Protein AF-A0A959L0A9-F1 (afdb_monomer_lite)

pLDDT: mean 83.56, std 15.3, range [44.75, 97.62]

Sequence (102 aa):
MKTYLISILLLIIMATSCQERIDIESTEKEIIAVLDKEVNAVLEMNPEAFPDAWIQDESAVFISAGSNDYQTMFGFKKIGSWFKNGTQKAKSHGFVTWKEIT

Foldseek 3Di:
DVVVVVVVVVVVVVVVVPPDPPPPVVVVVVLVVLVVLCVCCLLQLPLVSNVSNFDQFQQTWDWDDDPPGIDIDGHNVRVSVVSNVVSVVCVVVVNHHPVVVD

Secondary structure (DSSP, 8-state):
-HHHHHHHHHHHHHHHTT-----HHHHHHHHHHHHHHHHHHHHTT-TTTGGGGS--STT-EEEEE-SSSEEEEESHHHHHHHHHHHHHH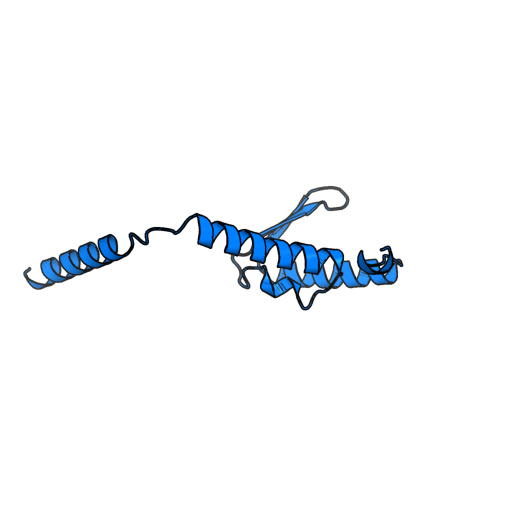HHHTT---GGGT-

Structure (mmCIF, N/CA/C/O backbone):
data_AF-A0A959L0A9-F1
#
_entry.id   AF-A0A959L0A9-F1
#
loop_
_atom_site.group_PDB
_atom_site.id
_atom_site.type_symbol
_atom_site.label_atom_id
_atom_site.label_alt_id
_atom_site.label_comp_id
_atom_site.label_asym_id
_atom_site.label_entity_id
_atom_site.label_seq_id
_atom_site.pdbx_PDB_ins_code
_atom_site.Cartn_x
_atom_site.Cartn_y
_atom_site.Cartn_z
_atom_site.occupancy
_atom_site.B_iso_or_equiv
_atom_site.auth_seq_id
_atom_site.auth_comp_id
_atom_site.auth_asym_id
_atom_site.auth_atom_id
_atom_site.pdbx_PDB_model_num
ATOM 1 N N . MET A 1 1 ? -45.792 -11.841 22.421 1.00 44.75 1 MET A N 1
ATOM 2 C CA . MET A 1 1 ? -45.511 -10.498 22.989 1.00 44.75 1 MET A CA 1
ATOM 3 C C . MET A 1 1 ? -44.336 -10.478 23.967 1.00 44.75 1 MET A C 1
ATOM 5 O O . MET A 1 1 ? -43.468 -9.641 23.784 1.00 44.75 1 MET A O 1
ATOM 9 N N . LYS A 1 2 ? -44.245 -11.393 24.950 1.00 46.28 2 LYS A N 1
ATOM 10 C CA . LYS A 1 2 ? -43.128 -11.420 25.924 1.00 46.28 2 LYS A CA 1
ATOM 11 C C . LYS A 1 2 ? -41.741 -11.681 25.301 1.00 46.28 2 LYS A C 1
ATOM 13 O O . LYS A 1 2 ? -40.763 -11.117 25.767 1.00 46.28 2 LYS A O 1
ATOM 18 N N . THR A 1 3 ? -41.657 -12.464 24.223 1.00 54.91 3 THR A N 1
ATOM 19 C CA . THR A 1 3 ? -40.381 -12.834 23.579 1.00 54.91 3 THR A CA 1
ATOM 20 C C . THR A 1 3 ? -39.702 -11.667 22.851 1.00 54.91 3 THR A C 1
ATOM 22 O O . THR A 1 3 ? -38.497 -11.496 22.970 1.00 54.91 3 THR A O 1
ATOM 25 N N . TYR A 1 4 ? -40.471 -10.810 22.169 1.00 57.75 4 TYR A N 1
ATOM 26 C CA . TYR A 1 4 ? -39.932 -9.675 21.401 1.00 57.75 4 TYR A CA 1
ATOM 27 C C . TYR A 1 4 ? -39.339 -8.573 22.288 1.00 57.75 4 TYR A C 1
ATOM 29 O O . TYR A 1 4 ? -38.360 -7.937 21.915 1.00 57.75 4 TYR A O 1
ATOM 37 N N . LEU A 1 5 ? -39.897 -8.380 23.486 1.00 47.28 5 LEU A N 1
ATOM 38 C CA . LEU A 1 5 ? -39.390 -7.417 24.466 1.00 47.28 5 LEU A CA 1
ATOM 39 C C . LEU A 1 5 ? -38.014 -7.818 25.011 1.00 47.28 5 LEU A C 1
ATOM 41 O O . LEU A 1 5 ? -37.167 -6.954 25.205 1.00 47.28 5 LEU A O 1
ATOM 45 N N . ILE A 1 6 ? -37.766 -9.120 25.193 1.00 62.59 6 ILE A N 1
ATOM 46 C CA . ILE A 1 6 ? -36.463 -9.638 25.635 1.00 62.59 6 ILE A CA 1
ATOM 47 C C . ILE A 1 6 ? -35.411 -9.442 24.537 1.00 62.59 6 ILE A C 1
ATOM 49 O O . ILE A 1 6 ? -34.295 -9.018 24.824 1.00 62.59 6 ILE A O 1
ATOM 53 N N . SER A 1 7 ? -35.775 -9.683 23.274 1.00 59.06 7 SER A N 1
ATOM 54 C CA . SER A 1 7 ? -34.881 -9.478 22.128 1.00 59.06 7 SER A CA 1
ATOM 55 C C . SER A 1 7 ? -34.485 -8.009 21.941 1.00 59.06 7 SER A C 1
ATOM 57 O O . SER A 1 7 ? -33.324 -7.721 21.664 1.00 59.06 7 SER A O 1
ATOM 59 N N . ILE A 1 8 ? -35.422 -7.076 22.139 1.00 64.19 8 ILE A N 1
ATOM 60 C CA . ILE A 1 8 ? -35.146 -5.631 22.072 1.00 64.19 8 ILE A CA 1
ATOM 61 C C . ILE A 1 8 ? -34.272 -5.191 23.254 1.00 64.19 8 ILE A C 1
ATOM 63 O O . ILE A 1 8 ? -33.334 -4.422 23.064 1.00 64.19 8 ILE A O 1
ATOM 67 N N . LEU A 1 9 ? -34.517 -5.721 24.457 1.00 59.91 9 LEU A N 1
ATOM 68 C CA . LEU A 1 9 ? -33.691 -5.433 25.631 1.00 59.91 9 LEU A CA 1
ATOM 69 C C . LEU A 1 9 ? -32.243 -5.924 25.443 1.00 59.91 9 LEU A C 1
ATOM 71 O O . LEU A 1 9 ? -31.309 -5.199 25.766 1.00 59.91 9 LEU A O 1
ATOM 75 N N . LEU A 1 10 ? -32.049 -7.111 24.856 1.00 57.88 10 LEU A N 1
ATOM 76 C CA . LEU A 1 10 ? -30.724 -7.655 24.529 1.00 57.88 10 LEU A CA 1
ATOM 77 C C . LEU A 1 10 ? -29.984 -6.814 23.477 1.00 57.88 10 LEU A C 1
ATOM 79 O O . LEU A 1 10 ? -28.790 -6.574 23.631 1.00 57.88 10 LEU A O 1
ATOM 83 N N . LEU A 1 11 ? -30.682 -6.314 22.452 1.00 55.59 11 LEU A N 1
ATOM 84 C CA . LEU A 1 11 ? -30.107 -5.406 21.449 1.00 55.59 11 LEU A CA 1
ATOM 85 C C . LEU A 1 11 ? -29.664 -4.066 22.057 1.00 55.59 11 LEU A C 1
ATOM 87 O O . LEU A 1 11 ? -28.604 -3.560 21.699 1.00 55.59 11 LEU A O 1
ATOM 91 N N . ILE A 1 12 ? -30.435 -3.515 23.001 1.00 60.19 12 ILE A N 1
ATOM 92 C CA . ILE A 1 12 ? -30.081 -2.272 23.706 1.00 60.19 12 ILE A CA 1
ATOM 93 C C . ILE A 1 12 ? -28.872 -2.493 24.627 1.00 60.19 12 ILE A C 1
ATOM 95 O O . ILE A 1 12 ? -27.974 -1.655 24.654 1.00 60.19 12 ILE A O 1
ATOM 99 N N . ILE A 1 13 ? -28.800 -3.637 25.320 1.00 55.84 13 ILE A N 1
ATOM 100 C CA . ILE A 1 13 ? -27.651 -3.995 26.170 1.00 55.84 13 ILE A CA 1
ATOM 101 C C . ILE A 1 13 ? -26.377 -4.154 25.322 1.00 55.84 13 ILE A C 1
ATOM 103 O O . ILE A 1 13 ? -25.335 -3.617 25.701 1.00 55.84 13 ILE A O 1
ATOM 107 N N . MET A 1 14 ? -26.466 -4.794 24.1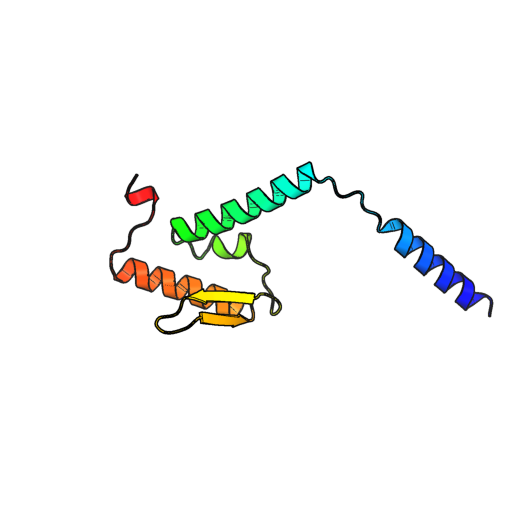46 1.00 54.22 14 MET A N 1
ATOM 108 C CA . MET A 1 14 ? -25.333 -4.899 23.213 1.00 54.22 14 MET A CA 1
ATOM 109 C C . MET A 1 14 ? -24.924 -3.548 22.603 1.00 54.22 14 MET A C 1
ATOM 111 O O . MET A 1 14 ? -23.738 -3.304 22.397 1.00 54.22 14 MET A O 1
ATOM 115 N N . ALA A 1 15 ? -25.871 -2.634 22.364 1.00 54.75 15 ALA A N 1
ATOM 116 C CA . ALA A 1 15 ? -25.563 -1.285 21.885 1.00 54.75 15 ALA A CA 1
ATOM 117 C C . ALA A 1 15 ? -24.830 -0.437 22.944 1.00 54.75 15 ALA A C 1
ATOM 119 O O . ALA A 1 15 ? -23.946 0.344 22.601 1.00 54.75 15 ALA A O 1
ATOM 120 N N . THR A 1 16 ? -25.145 -0.617 24.234 1.00 54.28 16 THR A N 1
ATOM 121 C CA . THR A 1 16 ? -24.442 0.065 25.339 1.00 54.28 16 THR A CA 1
ATOM 122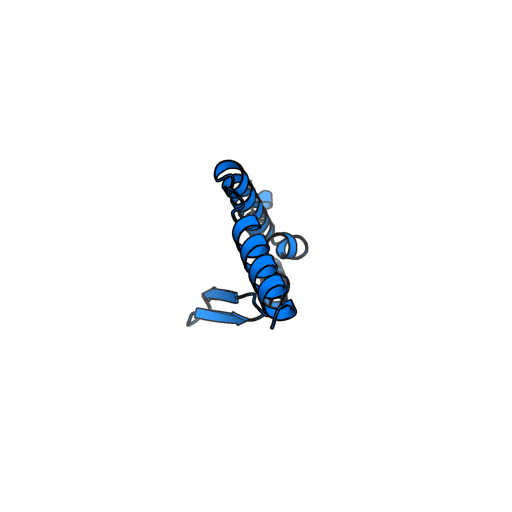 C C . THR A 1 16 ? -23.094 -0.563 25.701 1.00 54.28 16 THR A C 1
ATOM 124 O O . THR A 1 16 ? -22.241 0.128 26.250 1.00 54.28 16 THR A O 1
ATOM 127 N N . SER A 1 17 ? -22.855 -1.840 25.367 1.00 49.53 17 SER A N 1
ATOM 128 C CA . SER A 1 17 ? -21.536 -2.472 25.545 1.00 49.53 17 SER A CA 1
ATOM 129 C C . SER A 1 17 ? -20.520 -2.096 24.459 1.00 49.53 17 SER A C 1
ATOM 131 O O . SER A 1 17 ? -19.349 -2.425 24.597 1.00 49.53 17 SER A O 1
ATOM 133 N N . CYS A 1 18 ? -20.946 -1.392 23.404 1.00 53.47 18 CYS A N 1
ATOM 134 C CA . CYS A 1 18 ? -20.086 -0.875 22.332 1.00 53.47 18 CYS A CA 1
ATOM 135 C C . CYS A 1 18 ? -19.593 0.564 22.568 1.00 53.47 18 CYS A C 1
ATOM 137 O O . CYS A 1 18 ? -19.126 1.213 21.637 1.00 53.47 18 CYS A O 1
ATOM 139 N N . GLN A 1 19 ? -19.674 1.092 23.791 1.00 53.97 19 GLN A N 1
ATOM 140 C CA . GLN A 1 19 ? -18.915 2.291 24.158 1.00 53.97 19 GLN A CA 1
ATOM 141 C C . GLN A 1 19 ? -17.525 1.874 24.627 1.00 53.97 19 GLN A C 1
ATOM 143 O O . GLN A 1 19 ? -17.169 1.995 25.799 1.00 53.97 19 GLN A O 1
ATOM 148 N N . GLU A 1 20 ? -16.742 1.359 23.681 1.00 61.62 20 GLU A N 1
ATOM 149 C CA . GLU A 1 20 ? -15.300 1.271 23.847 1.00 61.62 20 GLU A CA 1
ATOM 150 C C . GLU A 1 20 ? -14.800 2.697 24.097 1.00 61.62 20 GLU A C 1
ATOM 152 O O . GLU A 1 20 ? -14.953 3.594 23.264 1.00 61.62 20 GLU A O 1
ATOM 157 N N . ARG A 1 21 ? -14.265 2.945 25.295 1.00 62.09 21 ARG A N 1
ATOM 158 C CA . ARG A 1 21 ? -13.461 4.143 25.519 1.00 62.09 21 ARG A CA 1
ATOM 159 C C . ARG A 1 21 ? -12.221 3.972 24.656 1.00 62.09 21 ARG A C 1
ATOM 161 O O . ARG A 1 21 ? -11.316 3.242 25.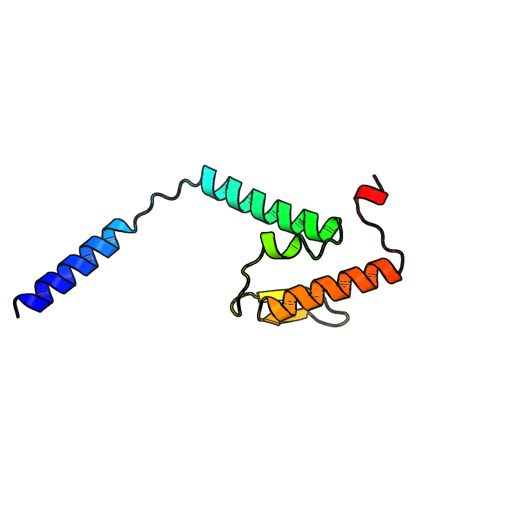040 1.00 62.09 21 ARG A O 1
ATOM 168 N N . ILE A 1 22 ? -12.227 4.609 23.491 1.00 65.12 22 ILE A N 1
ATOM 169 C CA . ILE A 1 22 ? -11.064 4.684 22.615 1.00 65.12 22 ILE A CA 1
ATOM 170 C C . ILE A 1 22 ? -9.947 5.341 23.425 1.00 65.12 22 ILE A C 1
ATOM 172 O O . ILE A 1 22 ? -10.057 6.506 23.817 1.00 65.12 22 ILE A O 1
ATOM 176 N N . ASP A 1 23 ? -8.899 4.576 23.711 1.00 82.00 23 ASP A N 1
ATOM 177 C CA . ASP A 1 23 ? -7.645 5.131 24.193 1.00 82.00 23 ASP A CA 1
ATOM 178 C C . ASP A 1 23 ? -7.003 5.870 23.019 1.00 82.00 23 ASP A C 1
ATOM 180 O O . ASP A 1 23 ? -6.448 5.262 22.099 1.00 82.00 23 ASP A O 1
ATOM 184 N N . ILE A 1 24 ? -7.162 7.193 23.023 1.00 83.50 24 ILE A N 1
ATOM 185 C CA . ILE A 1 24 ? -6.697 8.071 21.948 1.00 83.50 24 ILE A CA 1
ATOM 186 C C . ILE A 1 24 ? -5.183 7.928 21.767 1.00 83.50 24 ILE A C 1
ATOM 188 O O . ILE A 1 24 ? -4.726 7.863 20.631 1.00 83.50 24 ILE A O 1
ATOM 192 N N . GLU A 1 25 ? -4.415 7.809 22.855 1.00 83.69 25 GLU A N 1
ATOM 193 C CA . GLU A 1 25 ? -2.954 7.719 22.778 1.00 83.69 25 GLU A CA 1
ATOM 194 C C . GLU A 1 25 ? -2.496 6.383 22.185 1.00 83.69 25 GLU A C 1
ATOM 196 O O . GLU A 1 25 ? -1.555 6.347 21.390 1.00 83.69 25 GLU A O 1
ATOM 201 N N . SER A 1 26 ? -3.152 5.276 22.551 1.00 81.44 26 SER A N 1
ATOM 202 C CA . SER A 1 26 ? -2.864 3.968 21.941 1.00 81.44 26 SER A CA 1
ATOM 203 C C . SER A 1 26 ? -3.247 3.954 20.463 1.00 81.44 26 SER A C 1
ATOM 205 O O . SER A 1 26 ? -2.451 3.547 19.618 1.00 81.44 26 SER A O 1
ATOM 207 N N . THR A 1 27 ? -4.432 4.474 20.140 1.00 80.12 27 THR A N 1
ATOM 208 C CA . THR A 1 27 ? -4.944 4.520 18.764 1.00 80.12 27 THR A CA 1
ATOM 209 C C . THR A 1 27 ? -4.048 5.375 17.868 1.00 80.12 27 THR A C 1
ATOM 211 O O . THR A 1 27 ? -3.742 4.987 16.743 1.00 80.12 27 THR A O 1
ATOM 214 N N . GLU A 1 28 ? -3.570 6.519 18.363 1.00 84.50 28 GLU A N 1
ATOM 215 C CA . GLU A 1 28 ? -2.634 7.378 17.634 1.00 84.50 28 GLU A CA 1
ATOM 216 C C . GLU A 1 28 ? -1.323 6.645 17.320 1.00 84.50 28 GLU A C 1
ATOM 218 O O . GLU A 1 28 ? -0.862 6.669 16.177 1.00 84.50 28 GLU A O 1
ATOM 223 N N . LYS A 1 29 ? -0.752 5.927 18.296 1.00 87.69 29 LYS A N 1
ATOM 224 C CA . LYS A 1 29 ? 0.467 5.127 18.084 1.00 87.69 29 LYS A CA 1
ATOM 225 C C . LYS A 1 29 ? 0.264 4.033 17.040 1.00 87.69 29 LYS A C 1
ATOM 227 O O . LYS A 1 29 ? 1.156 3.797 16.229 1.00 87.69 29 LYS A O 1
ATOM 232 N N . GLU A 1 30 ? -0.889 3.375 17.047 1.00 87.25 30 GLU A N 1
ATOM 233 C CA . GLU A 1 30 ? -1.225 2.337 16.070 1.00 87.25 30 GLU A CA 1
ATOM 234 C C . GLU A 1 30 ? -1.379 2.911 14.657 1.00 87.25 30 GLU A C 1
ATOM 236 O O . GLU A 1 30 ? -0.846 2.336 13.706 1.00 87.25 30 GLU A O 1
ATOM 241 N N . ILE A 1 31 ? -2.022 4.076 14.514 1.00 86.88 31 ILE A N 1
ATOM 242 C CA . ILE A 1 31 ? -2.134 4.783 13.229 1.00 86.88 31 ILE A CA 1
ATOM 243 C C . ILE A 1 31 ? -0.747 5.163 12.706 1.00 86.88 31 ILE A C 1
ATOM 245 O O . ILE A 1 31 ? -0.439 4.884 11.547 1.00 86.88 31 ILE A O 1
ATOM 249 N N . ILE A 1 32 ? 0.107 5.752 13.551 1.00 90.75 32 ILE A N 1
ATOM 250 C CA . ILE A 1 32 ? 1.482 6.113 13.173 1.00 90.75 32 ILE A CA 1
ATOM 251 C C . ILE A 1 32 ? 2.252 4.868 12.725 1.00 90.75 32 ILE A C 1
ATOM 253 O O . ILE A 1 32 ? 2.877 4.885 11.669 1.00 90.75 32 ILE A O 1
ATOM 257 N N . ALA A 1 33 ? 2.146 3.760 13.460 1.00 90.50 33 ALA A N 1
ATOM 258 C CA . ALA A 1 33 ? 2.822 2.519 13.099 1.00 90.50 33 ALA A CA 1
ATOM 259 C C . ALA A 1 33 ? 2.354 1.953 11.743 1.00 90.50 33 ALA A C 1
ATOM 261 O O . ALA A 1 33 ? 3.157 1.378 11.008 1.00 90.50 33 ALA A O 1
ATOM 262 N N . VAL A 1 34 ? 1.071 2.097 11.394 1.00 91.12 34 VAL A N 1
ATOM 263 C CA . VAL A 1 34 ? 0.544 1.702 10.074 1.00 91.12 34 VAL A CA 1
ATOM 264 C C . VAL A 1 34 ? 1.068 2.625 8.971 1.00 91.12 34 VAL A C 1
ATOM 266 O O . VAL A 1 34 ? 1.514 2.131 7.935 1.00 91.12 34 VAL A O 1
ATOM 269 N N . LEU A 1 35 ? 1.088 3.940 9.202 1.00 91.88 35 LEU A N 1
ATOM 270 C CA . LEU A 1 35 ? 1.641 4.910 8.252 1.00 91.88 35 LEU A CA 1
ATOM 271 C C . LEU A 1 35 ? 3.139 4.681 8.013 1.00 91.88 35 LEU A C 1
ATOM 273 O O . LEU A 1 35 ? 3.586 4.698 6.868 1.00 91.88 35 LEU A O 1
ATOM 277 N N . ASP A 1 36 ? 3.905 4.384 9.062 1.00 94.25 36 ASP A N 1
ATOM 278 C CA . ASP A 1 36 ? 5.329 4.064 8.948 1.00 94.25 36 ASP A CA 1
ATOM 279 C C . ASP A 1 36 ? 5.560 2.814 8.094 1.00 94.25 36 ASP A C 1
ATOM 281 O O . ASP A 1 36 ? 6.494 2.774 7.290 1.00 94.25 36 ASP A O 1
ATOM 285 N N . LYS A 1 37 ? 4.712 1.787 8.221 1.00 93.50 37 LYS A N 1
ATOM 286 C CA . LYS A 1 37 ? 4.784 0.602 7.351 1.00 93.50 37 LYS A CA 1
ATOM 287 C C . LYS A 1 37 ? 4.553 0.968 5.888 1.00 93.50 37 LYS A C 1
ATOM 289 O O . LYS A 1 37 ? 5.311 0.511 5.034 1.00 93.50 37 LYS A O 1
ATOM 294 N N . GLU A 1 38 ? 3.550 1.796 5.597 1.00 92.81 38 GLU A N 1
ATOM 295 C CA . GLU A 1 38 ? 3.260 2.231 4.228 1.00 92.81 38 GLU A CA 1
ATOM 296 C C . GLU A 1 38 ? 4.419 3.040 3.639 1.00 92.81 38 GLU A C 1
ATOM 298 O O . GLU A 1 38 ? 4.922 2.714 2.562 1.00 92.81 38 GLU A O 1
ATOM 303 N N . VAL A 1 39 ? 4.884 4.058 4.366 1.00 93.19 39 VAL A N 1
ATOM 304 C CA . VAL A 1 39 ? 5.990 4.921 3.937 1.00 93.19 39 VAL A CA 1
ATOM 305 C C . VAL A 1 39 ? 7.240 4.089 3.669 1.00 93.19 39 VAL A C 1
ATOM 307 O O . VAL A 1 39 ? 7.846 4.223 2.605 1.00 93.19 39 VAL A O 1
ATOM 310 N N . ASN A 1 40 ? 7.594 3.178 4.577 1.00 94.12 40 ASN A N 1
ATOM 311 C CA . ASN A 1 40 ? 8.742 2.298 4.382 1.00 94.12 40 ASN A CA 1
ATOM 312 C C . ASN A 1 40 ? 8.552 1.365 3.180 1.00 94.12 40 ASN A C 1
ATOM 314 O O . ASN A 1 40 ? 9.477 1.210 2.388 1.00 94.12 40 ASN A O 1
ATOM 318 N N . ALA A 1 41 ? 7.368 0.778 2.980 1.00 94.00 41 ALA A N 1
ATOM 319 C CA . ALA A 1 41 ? 7.114 -0.0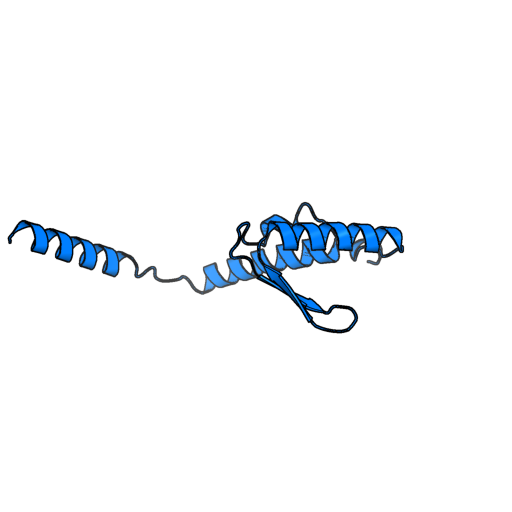61 1.810 1.00 94.00 41 ALA A CA 1
ATOM 320 C C . ALA A 1 41 ? 7.321 0.714 0.494 1.00 94.00 41 ALA A C 1
ATOM 322 O O . ALA A 1 41 ? 7.905 0.175 -0.450 1.00 94.00 41 ALA A O 1
ATOM 323 N N . VAL A 1 42 ? 6.899 1.982 0.442 1.00 91.69 42 VAL A N 1
ATOM 324 C CA . VAL A 1 42 ? 7.064 2.862 -0.726 1.00 91.69 42 VAL A CA 1
ATOM 325 C C . VAL A 1 42 ? 8.525 3.272 -0.934 1.00 91.69 42 VAL A C 1
ATOM 327 O O . VAL A 1 42 ? 9.049 3.078 -2.033 1.00 91.69 42 VAL A O 1
ATOM 330 N N . LEU A 1 43 ? 9.194 3.800 0.098 1.00 91.38 43 LEU A N 1
ATOM 331 C CA . LEU A 1 43 ? 10.583 4.283 0.017 1.00 91.38 43 LEU A CA 1
ATOM 332 C C . LEU A 1 43 ? 11.578 3.166 -0.318 1.00 91.38 43 LEU A C 1
ATOM 334 O O . LEU A 1 43 ? 12.549 3.379 -1.046 1.00 91.38 43 LEU A O 1
ATOM 338 N N . GLU A 1 44 ? 11.304 1.962 0.177 1.00 93.81 44 GLU A N 1
ATOM 339 C CA . GLU A 1 44 ? 12.120 0.771 -0.054 1.00 93.81 44 GLU A CA 1
ATOM 340 C C . GLU A 1 44 ? 11.699 -0.000 -1.308 1.00 93.81 44 GLU A C 1
ATOM 342 O O . GLU A 1 44 ? 12.281 -1.038 -1.631 1.00 93.81 44 GLU A O 1
ATOM 347 N N . MET A 1 45 ? 10.676 0.481 -2.024 1.00 93.38 45 MET A N 1
ATOM 348 C CA . MET A 1 45 ? 10.107 -0.188 -3.190 1.00 93.38 45 MET A CA 1
ATOM 349 C C . MET A 1 45 ? 9.872 -1.689 -2.924 1.00 93.38 45 MET A C 1
ATOM 351 O O . MET A 1 45 ? 10.333 -2.556 -3.683 1.00 93.38 45 MET A O 1
ATOM 355 N N . ASN A 1 46 ? 9.210 -1.992 -1.803 1.00 94.44 46 ASN A N 1
ATOM 356 C CA . ASN A 1 46 ? 8.994 -3.342 -1.299 1.00 94.44 46 ASN A CA 1
ATOM 357 C C . ASN A 1 46 ? 7.511 -3.753 -1.419 1.00 94.44 46 ASN A C 1
ATOM 359 O O . ASN A 1 46 ? 6.716 -3.483 -0.515 1.00 94.44 46 ASN A O 1
ATOM 363 N N . PRO A 1 47 ? 7.117 -4.443 -2.507 1.00 94.12 47 PRO A N 1
ATOM 364 C CA . PRO A 1 47 ? 5.736 -4.878 -2.710 1.00 94.12 47 PRO A CA 1
ATOM 365 C C . PRO A 1 47 ? 5.281 -5.971 -1.740 1.00 94.12 47 PRO A C 1
ATOM 367 O O . PRO A 1 47 ? 4.081 -6.205 -1.646 1.00 94.12 47 PRO A O 1
ATOM 370 N N . GLU A 1 48 ? 6.198 -6.639 -1.036 1.00 95.19 48 GLU A N 1
ATOM 371 C CA . GLU A 1 48 ? 5.852 -7.664 -0.044 1.00 95.19 48 GLU A CA 1
ATOM 372 C C . GLU A 1 48 ? 5.440 -7.049 1.297 1.00 95.19 48 GLU A C 1
ATOM 374 O O . GLU A 1 48 ? 4.606 -7.627 1.981 1.00 95.19 48 GLU A O 1
ATOM 379 N N . ALA A 1 49 ? 5.965 -5.866 1.639 1.00 94.56 49 ALA A N 1
ATOM 380 C CA . ALA A 1 49 ? 5.610 -5.132 2.861 1.00 94.56 49 ALA A CA 1
ATOM 381 C C . ALA A 1 49 ? 4.366 -4.238 2.696 1.00 94.56 49 ALA A C 1
ATOM 383 O O . ALA A 1 49 ? 3.726 -3.860 3.672 1.00 94.56 49 ALA A O 1
ATOM 384 N N . PHE A 1 50 ? 4.005 -3.895 1.457 1.00 94.56 50 PHE A N 1
ATOM 385 C CA . PHE A 1 50 ? 2.862 -3.030 1.152 1.00 94.56 50 PHE A CA 1
ATOM 386 C C . PHE A 1 50 ? 1.503 -3.516 1.719 1.00 94.56 50 PHE A C 1
ATOM 388 O O . PHE A 1 50 ? 0.747 -2.683 2.218 1.00 94.56 50 PHE A O 1
ATOM 395 N N . PRO A 1 51 ? 1.167 -4.826 1.714 1.00 95.88 51 PRO A N 1
ATOM 396 C CA . PRO A 1 51 ? -0.095 -5.322 2.273 1.00 95.88 51 PRO A CA 1
ATOM 397 C C . PRO A 1 51 ? -0.263 -5.109 3.784 1.00 95.88 51 PRO A C 1
ATOM 399 O O . PRO A 1 51 ? -1.396 -5.104 4.260 1.00 95.88 51 PRO A O 1
ATOM 402 N N . ASP A 1 52 ? 0.826 -4.924 4.536 1.00 94.62 52 ASP A N 1
ATOM 403 C CA . ASP A 1 52 ? 0.788 -4.818 6.004 1.00 94.62 52 ASP A CA 1
ATOM 404 C C . ASP A 1 52 ? 0.208 -3.489 6.507 1.00 94.62 52 ASP A C 1
ATOM 406 O O . ASP A 1 52 ? -0.079 -3.351 7.700 1.00 94.62 52 ASP A O 1
ATOM 410 N N . ALA A 1 53 ? 0.058 -2.510 5.610 1.00 93.62 53 ALA A N 1
ATOM 411 C CA . ALA A 1 53 ? -0.500 -1.193 5.902 1.00 93.62 53 ALA A CA 1
ATOM 412 C C . ALA A 1 53 ? -1.878 -0.951 5.260 1.00 93.62 53 ALA A C 1
ATOM 414 O O . ALA A 1 53 ? -2.464 0.112 5.444 1.00 93.62 53 ALA A O 1
ATOM 415 N N . TRP A 1 54 ? -2.404 -1.921 4.506 1.00 93.69 54 TRP A N 1
ATOM 416 C CA . TRP A 1 54 ? -3.587 -1.738 3.668 1.00 93.69 54 TRP A CA 1
ATOM 417 C C . TRP A 1 54 ? -4.720 -2.696 4.032 1.00 93.69 54 TRP A C 1
ATOM 419 O O . TRP A 1 54 ? -4.504 -3.860 4.363 1.00 93.69 54 TRP A O 1
ATOM 429 N N . ILE A 1 55 ? -5.958 -2.217 3.890 1.00 92.19 55 ILE A N 1
ATOM 430 C CA . ILE A 1 55 ? -7.148 -3.074 3.901 1.00 92.19 55 ILE A CA 1
ATOM 431 C C . ILE A 1 55 ? -7.094 -3.972 2.659 1.00 92.19 55 ILE A C 1
ATOM 433 O O . ILE A 1 55 ? -6.983 -3.477 1.537 1.00 92.19 55 ILE A O 1
ATOM 437 N N . GLN A 1 56 ? -7.170 -5.291 2.852 1.00 95.56 56 GLN A N 1
ATOM 438 C CA . GLN A 1 56 ? -6.932 -6.287 1.798 1.00 95.56 56 GLN A CA 1
ATOM 439 C C . GLN A 1 56 ? -8.224 -6.823 1.158 1.00 95.56 56 GLN A C 1
ATOM 441 O O . GLN A 1 56 ? -8.351 -8.020 0.901 1.00 95.56 56 GLN A O 1
ATOM 446 N N . ASP A 1 57 ? -9.194 -5.946 0.894 1.00 95.06 57 ASP A N 1
ATOM 447 C CA . ASP A 1 57 ? -10.484 -6.311 0.295 1.00 95.06 57 ASP A CA 1
ATOM 448 C C . ASP A 1 57 ? -10.928 -5.340 -0.820 1.00 95.06 57 ASP A C 1
ATOM 450 O O . ASP A 1 57 ? -10.176 -4.466 -1.263 1.00 95.06 57 ASP A O 1
ATOM 454 N N . GLU A 1 58 ? -12.147 -5.531 -1.332 1.00 96.88 58 GLU A N 1
ATOM 455 C CA . GLU A 1 58 ? -12.725 -4.730 -2.422 1.00 96.88 58 GLU A CA 1
ATOM 456 C C . GLU A 1 58 ? -13.125 -3.304 -1.999 1.00 96.88 58 GLU A C 1
ATOM 458 O O . GLU A 1 58 ? -13.371 -2.457 -2.857 1.00 96.88 58 GLU A O 1
ATOM 463 N N . SER A 1 59 ? -13.170 -3.013 -0.694 1.00 95.12 59 SER A N 1
ATOM 464 C CA . SER A 1 59 ? -13.463 -1.675 -0.170 1.00 95.12 59 SER A CA 1
ATOM 465 C C . SER A 1 59 ? -12.270 -0.724 -0.245 1.00 95.12 59 SER A C 1
ATOM 467 O O . SER A 1 59 ? -12.456 0.488 -0.151 1.00 95.12 59 SER A O 1
ATOM 469 N N . ALA A 1 60 ? -11.054 -1.245 -0.444 1.00 94.38 60 ALA A N 1
ATOM 470 C CA . ALA A 1 60 ? -9.857 -0.422 -0.547 1.00 94.38 60 ALA A CA 1
ATOM 471 C C . ALA A 1 60 ? -9.947 0.550 -1.735 1.00 94.38 60 ALA A C 1
ATOM 473 O O . ALA A 1 60 ? -10.261 0.158 -2.863 1.00 94.38 60 ALA A O 1
ATOM 474 N N . VAL A 1 61 ? -9.623 1.820 -1.488 1.00 96.50 61 VAL A N 1
ATOM 475 C CA . VAL A 1 61 ? -9.603 2.877 -2.503 1.00 96.50 61 VAL A CA 1
ATOM 476 C C . VAL A 1 61 ? -8.245 3.549 -2.491 1.00 96.50 61 VAL A C 1
ATOM 478 O O . VAL A 1 61 ? -7.732 3.912 -1.438 1.00 96.50 61 VAL A O 1
ATOM 481 N N . PHE A 1 62 ? -7.683 3.757 -3.674 1.00 93.94 62 PHE A N 1
ATOM 482 C CA . PHE A 1 62 ? -6.459 4.525 -3.840 1.00 93.94 62 PHE A CA 1
ATOM 483 C C . PHE A 1 62 ? -6.626 5.537 -4.966 1.00 93.94 62 PHE A C 1
ATOM 485 O O . PHE A 1 62 ? -7.142 5.215 -6.041 1.00 93.94 62 PHE A O 1
ATOM 492 N N . ILE A 1 63 ? -6.187 6.766 -4.707 1.00 93.56 63 ILE A N 1
ATOM 493 C CA . ILE A 1 63 ? -6.203 7.869 -5.663 1.00 93.56 63 ILE A CA 1
ATOM 494 C C . ILE A 1 63 ? -4.755 8.295 -5.866 1.00 93.56 63 ILE A C 1
ATOM 496 O O . ILE A 1 63 ? -4.081 8.683 -4.917 1.00 93.56 63 ILE A O 1
ATOM 500 N N . SER A 1 64 ? -4.280 8.211 -7.103 1.00 89.56 64 SER A N 1
ATOM 501 C CA . SER A 1 64 ? -2.905 8.554 -7.466 1.00 89.56 64 SER A CA 1
ATOM 502 C C . SER A 1 64 ? -2.871 9.575 -8.591 1.00 89.56 64 SER A C 1
ATOM 504 O O . SER A 1 64 ? -3.821 9.682 -9.366 1.00 89.56 64 SER A O 1
ATOM 506 N N . ALA A 1 65 ? -1.766 10.306 -8.713 1.00 87.62 65 ALA A N 1
ATOM 507 C CA . ALA A 1 65 ? -1.515 11.153 -9.869 1.00 87.62 65 ALA A CA 1
ATOM 508 C C . ALA A 1 65 ? -1.084 10.286 -11.066 1.00 87.62 65 ALA A C 1
ATOM 510 O O . ALA A 1 65 ? -0.083 9.572 -11.009 1.00 87.62 65 ALA A O 1
ATOM 511 N N . GLY A 1 66 ? -1.847 10.342 -12.155 1.00 80.50 66 GLY A N 1
ATOM 512 C CA . GLY A 1 66 ? -1.461 9.801 -13.453 1.00 80.50 66 GLY A CA 1
ATOM 513 C C . GLY A 1 66 ? -0.765 10.851 -14.321 1.00 80.50 66 GLY A C 1
ATOM 514 O O . GLY A 1 66 ? -0.552 11.989 -13.917 1.00 80.50 66 GLY A O 1
ATOM 515 N N . SER A 1 67 ? -0.420 10.473 -15.554 1.00 80.19 67 SER A N 1
ATOM 516 C CA . SER A 1 67 ? 0.311 11.353 -16.480 1.00 80.19 67 SER A CA 1
ATOM 517 C C . SER A 1 67 ? -0.467 12.609 -16.887 1.00 80.19 67 SER A C 1
ATOM 519 O O . SER A 1 67 ? 0.152 13.631 -17.149 1.00 80.19 67 SER A O 1
ATOM 521 N N . ASN A 1 68 ? -1.800 12.524 -16.948 1.00 84.44 68 ASN A N 1
ATOM 522 C CA . ASN A 1 68 ? -2.668 13.606 -17.430 1.00 84.44 68 ASN A CA 1
ATOM 523 C C . ASN A 1 68 ? -3.856 13.910 -16.499 1.00 84.44 68 ASN A C 1
ATOM 525 O O . ASN A 1 68 ? -4.539 14.903 -16.718 1.00 84.44 68 ASN A O 1
ATOM 529 N N . ASP A 1 69 ? -4.134 13.053 -15.512 1.00 88.69 69 ASP A N 1
ATOM 530 C CA . ASP A 1 69 ? -5.254 13.198 -14.573 1.00 88.69 69 ASP A CA 1
ATOM 531 C C . ASP A 1 69 ? -5.040 12.286 -13.352 1.00 88.69 69 ASP A C 1
ATOM 533 O O . ASP A 1 69 ? -4.136 11.443 -13.348 1.00 88.69 69 ASP A O 1
ATOM 537 N N . TYR A 1 70 ? -5.885 12.415 -12.333 1.00 90.75 70 TYR A N 1
ATOM 538 C CA . TYR A 1 70 ? -5.960 11.474 -11.226 1.00 90.75 70 TYR A CA 1
ATOM 539 C C . TYR A 1 70 ? -6.481 10.111 -11.687 1.00 90.75 70 TYR A C 1
ATOM 541 O O . TYR A 1 70 ? -7.436 9.991 -12.453 1.00 90.75 70 TYR A O 1
ATOM 549 N N . GLN A 1 71 ? -5.866 9.053 -11.169 1.00 91.94 71 GLN A N 1
ATOM 550 C CA . GLN A 1 71 ? -6.324 7.686 -11.338 1.00 91.94 71 GLN A CA 1
ATOM 551 C C . GLN A 1 71 ? -6.924 7.184 -10.027 1.00 91.94 71 GLN A C 1
ATOM 553 O O . GLN A 1 71 ? -6.229 7.090 -9.016 1.00 91.94 71 GLN A O 1
ATOM 558 N N . THR A 1 72 ? -8.198 6.797 -10.065 1.00 94.62 72 THR A N 1
ATOM 559 C CA . THR A 1 72 ? -8.863 6.107 -8.954 1.00 94.62 72 THR A CA 1
ATOM 560 C C . THR A 1 72 ? -8.845 4.597 -9.177 1.00 94.62 72 THR A C 1
ATOM 562 O O . THR A 1 72 ? -9.162 4.088 -10.259 1.00 94.62 72 THR A O 1
ATOM 565 N N . MET A 1 73 ? -8.476 3.857 -8.139 1.00 95.19 73 MET A N 1
ATOM 566 C CA . MET A 1 73 ? -8.452 2.401 -8.118 1.00 95.19 73 MET A CA 1
ATOM 567 C C . MET A 1 73 ? -9.280 1.887 -6.949 1.00 95.19 73 MET A C 1
ATOM 569 O O . MET A 1 73 ? -9.183 2.407 -5.843 1.00 95.19 73 MET A O 1
ATOM 573 N N . PHE A 1 74 ? -10.073 0.855 -7.228 1.00 96.88 74 PHE A N 1
ATOM 574 C CA . PHE A 1 74 ? -10.917 0.166 -6.261 1.00 96.88 74 PHE A CA 1
ATOM 575 C C . PHE A 1 74 ? -10.438 -1.277 -6.129 1.00 96.88 74 PHE A C 1
ATOM 577 O O . PHE A 1 74 ? -10.082 -1.903 -7.137 1.00 96.88 74 PHE A O 1
ATOM 584 N N . GLY A 1 75 ? -10.437 -1.762 -4.894 1.00 97.62 75 GLY A N 1
ATOM 585 C CA . GLY A 1 75 ? -10.044 -3.101 -4.501 1.00 97.62 75 GLY A CA 1
ATOM 586 C C . GLY A 1 75 ? -8.537 -3.283 -4.360 1.00 97.62 75 GLY A C 1
ATOM 587 O O . GLY A 1 75 ? -7.735 -2.915 -5.230 1.00 97.62 75 GLY A O 1
ATOM 588 N N . PHE A 1 76 ? -8.145 -3.927 -3.261 1.00 97.56 76 PHE A N 1
ATOM 589 C CA . PHE A 1 76 ? -6.747 -4.124 -2.895 1.00 97.56 76 PHE A CA 1
ATOM 590 C C . PHE A 1 76 ? -5.952 -4.846 -3.983 1.00 97.56 76 PHE A C 1
ATOM 592 O O . PHE A 1 76 ? -4.820 -4.477 -4.286 1.00 97.56 76 PHE A O 1
ATOM 599 N N . LYS A 1 77 ? -6.562 -5.825 -4.659 1.00 97.50 77 LYS A N 1
ATOM 600 C CA . LYS A 1 77 ? -5.907 -6.565 -5.744 1.00 97.50 77 LYS A CA 1
ATOM 601 C C . LYS A 1 77 ? -5.414 -5.643 -6.865 1.00 97.50 77 LYS A C 1
ATOM 603 O O . LYS A 1 77 ? -4.318 -5.851 -7.395 1.00 97.50 77 LYS A O 1
ATOM 608 N N . LYS A 1 78 ? -6.204 -4.627 -7.232 1.00 96.75 78 LYS A N 1
ATOM 609 C CA . LYS A 1 78 ? -5.842 -3.658 -8.277 1.00 96.75 78 LYS A CA 1
ATOM 610 C C . LYS A 1 78 ? -4.733 -2.726 -7.793 1.00 96.75 78 LYS A C 1
ATOM 612 O O . LYS A 1 78 ? -3.770 -2.509 -8.525 1.0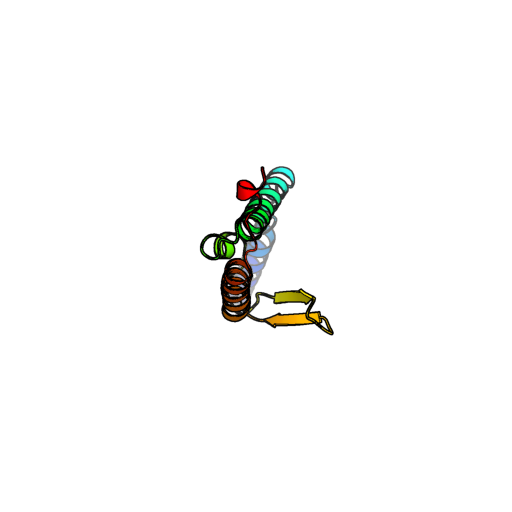0 96.75 78 LYS A O 1
ATOM 617 N N . ILE A 1 79 ? -4.846 -2.244 -6.557 1.00 96.69 79 ILE A N 1
ATOM 618 C CA . ILE A 1 79 ? -3.888 -1.330 -5.921 1.00 96.69 79 ILE A CA 1
ATOM 619 C C . ILE A 1 79 ? -2.526 -2.014 -5.738 1.00 96.69 79 ILE A C 1
ATOM 621 O O . ILE A 1 79 ? -1.510 -1.506 -6.206 1.00 96.69 79 ILE A O 1
ATOM 625 N N . GLY A 1 80 ? -2.497 -3.216 -5.161 1.00 96.06 80 GLY A N 1
ATOM 626 C CA . GLY A 1 80 ? -1.271 -3.994 -4.978 1.00 96.06 80 GLY A CA 1
ATOM 627 C C . GLY A 1 80 ? -0.596 -4.359 -6.305 1.00 96.06 80 GLY A C 1
ATOM 628 O O . GLY A 1 80 ? 0.628 -4.287 -6.422 1.00 96.06 80 GLY A O 1
ATOM 629 N N . SER A 1 81 ? -1.377 -4.676 -7.346 1.00 96.50 81 SER A N 1
ATOM 630 C CA . SER A 1 81 ? -0.831 -4.910 -8.694 1.00 96.50 81 SER A CA 1
ATOM 631 C C . SER A 1 81 ? -0.214 -3.643 -9.288 1.00 96.50 81 SER A C 1
ATOM 633 O O . SER A 1 81 ? 0.861 -3.705 -9.884 1.00 96.50 81 SER A O 1
ATOM 635 N N . TRP A 1 82 ? -0.874 -2.492 -9.119 1.00 95.00 82 TRP A N 1
ATOM 636 C CA . TRP A 1 82 ? -0.346 -1.197 -9.543 1.00 95.00 82 TRP A CA 1
ATOM 637 C C . TRP A 1 82 ? 0.982 -0.884 -8.848 1.00 95.00 82 TRP A C 1
ATOM 639 O O . TRP A 1 82 ? 1.957 -0.579 -9.534 1.00 95.00 82 TRP A O 1
ATOM 649 N N . PHE A 1 83 ? 1.048 -1.055 -7.525 1.00 95.12 83 PHE A N 1
ATOM 650 C CA . PHE A 1 83 ? 2.258 -0.793 -6.748 1.00 95.12 83 PHE A CA 1
ATOM 651 C C . PHE A 1 83 ? 3.414 -1.694 -7.195 1.00 95.12 83 PHE A C 1
ATOM 653 O O . PHE A 1 83 ? 4.479 -1.205 -7.573 1.00 95.12 83 PHE A O 1
ATOM 660 N N . LYS A 1 84 ? 3.175 -3.010 -7.279 1.00 96.31 84 LYS A N 1
ATOM 661 C CA . LYS A 1 84 ? 4.173 -3.989 -7.732 1.00 96.31 84 LYS A CA 1
ATOM 662 C C . LYS A 1 84 ? 4.720 -3.664 -9.125 1.00 96.31 84 LYS A C 1
ATOM 664 O O . LYS A 1 84 ? 5.935 -3.685 -9.328 1.00 96.31 84 LYS A O 1
ATOM 669 N N . ASN A 1 85 ? 3.844 -3.343 -10.077 1.00 95.06 85 ASN A N 1
ATOM 670 C CA . ASN A 1 85 ? 4.249 -3.001 -11.442 1.00 95.06 85 ASN A CA 1
ATOM 671 C C . ASN A 1 85 ? 5.017 -1.671 -11.489 1.00 95.06 85 ASN A C 1
ATOM 673 O O . ASN A 1 85 ? 6.010 -1.557 -12.209 1.00 95.06 85 ASN A O 1
ATOM 677 N N . GLY A 1 86 ? 4.583 -0.677 -10.707 1.00 91.75 86 GLY A N 1
ATOM 678 C CA . GLY A 1 86 ? 5.254 0.615 -10.570 1.00 91.75 86 GLY A CA 1
ATOM 679 C C . GLY A 1 86 ? 6.674 0.464 -10.032 1.00 91.75 86 GLY A C 1
ATOM 680 O O . GLY A 1 86 ? 7.614 0.960 -10.648 1.00 91.75 86 GLY A O 1
ATOM 681 N N . THR A 1 87 ? 6.847 -0.308 -8.960 1.00 92.75 87 THR A N 1
ATOM 682 C CA . THR A 1 87 ? 8.154 -0.661 -8.393 1.00 92.75 87 THR A CA 1
ATOM 683 C C . THR A 1 87 ? 9.068 -1.348 -9.407 1.00 92.75 87 THR A C 1
ATOM 685 O O . THR A 1 87 ? 10.229 -0.967 -9.547 1.00 92.75 87 THR A O 1
ATOM 688 N N . GLN A 1 88 ? 8.569 -2.352 -10.134 1.00 94.19 88 GLN A N 1
ATOM 689 C CA . GLN A 1 88 ? 9.367 -3.052 -11.146 1.00 94.19 88 GLN A CA 1
ATOM 690 C C . GLN A 1 88 ? 9.817 -2.105 -12.260 1.00 94.19 88 GLN A C 1
ATOM 692 O O . GLN A 1 88 ? 10.981 -2.129 -12.662 1.00 94.19 88 GLN A O 1
ATOM 697 N N . LYS A 1 89 ? 8.913 -1.231 -12.716 1.00 92.19 89 LYS A N 1
ATOM 698 C CA . LYS A 1 89 ? 9.218 -0.210 -13.717 1.00 92.19 89 LYS A CA 1
ATOM 699 C C . LYS A 1 89 ? 10.218 0.819 -13.188 1.00 92.19 89 LYS A C 1
ATOM 701 O O . LYS A 1 89 ? 11.114 1.205 -13.924 1.00 92.19 89 LYS A O 1
ATOM 706 N N . ALA A 1 90 ? 10.103 1.268 -11.941 1.00 89.38 90 ALA A N 1
ATOM 707 C CA . ALA A 1 90 ? 11.060 2.202 -11.348 1.00 89.38 90 ALA A CA 1
ATOM 708 C C . ALA A 1 90 ? 12.472 1.591 -11.325 1.00 89.38 90 ALA A C 1
ATOM 710 O O . ALA A 1 90 ? 13.407 2.178 -11.870 1.00 89.38 90 ALA A O 1
ATOM 711 N N . LYS A 1 91 ? 12.601 0.354 -10.827 1.00 89.75 91 LYS A N 1
ATOM 712 C CA . LYS A 1 91 ? 13.878 -0.378 -10.811 1.00 89.75 91 LYS A CA 1
ATOM 713 C C . LYS A 1 91 ? 14.460 -0.558 -12.216 1.00 89.75 91 LYS A C 1
ATOM 715 O O . LYS A 1 91 ? 15.654 -0.356 -12.413 1.00 89.75 91 LYS A O 1
ATOM 720 N N . SER A 1 92 ? 13.632 -0.854 -13.224 1.00 92.88 92 SER A N 1
ATOM 721 C CA . SER A 1 92 ? 14.109 -0.991 -14.610 1.00 92.88 92 SER A CA 1
ATOM 722 C C . SER A 1 92 ? 14.601 0.321 -15.238 1.00 92.88 92 SER A C 1
ATOM 724 O O . SER A 1 92 ? 15.315 0.273 -16.234 1.00 92.88 92 SER A O 1
ATOM 726 N N . HIS A 1 93 ? 14.217 1.481 -14.695 1.00 91.38 93 HIS A N 1
ATOM 727 C CA . HIS A 1 93 ? 14.700 2.801 -15.123 1.00 91.38 93 HIS A CA 1
ATOM 728 C C . HIS A 1 93 ? 15.845 3.331 -14.240 1.00 91.38 93 HIS A C 1
ATOM 730 O O . HIS A 1 93 ? 16.214 4.496 -14.363 1.00 91.38 93 HIS A O 1
ATOM 736 N N . GLY A 1 94 ? 16.410 2.496 -13.359 1.00 90.12 94 GLY A N 1
ATOM 737 C CA . GLY A 1 94 ? 17.546 2.865 -12.512 1.00 90.12 94 GLY A CA 1
ATOM 738 C C . GLY A 1 94 ? 17.186 3.731 -11.305 1.00 90.12 94 GLY A C 1
ATOM 739 O O . GLY A 1 94 ? 18.079 4.325 -10.708 1.00 90.12 94 GLY A O 1
ATOM 740 N N . PHE A 1 95 ? 15.902 3.818 -10.936 1.00 88.88 95 PHE A N 1
ATOM 741 C CA . PHE A 1 95 ? 15.536 4.410 -9.653 1.00 88.88 95 PHE A CA 1
ATOM 742 C C . PHE A 1 95 ? 16.025 3.505 -8.522 1.00 88.88 95 PHE A C 1
ATOM 744 O O . PHE A 1 95 ? 15.842 2.286 -8.567 1.00 88.88 95 PHE A O 1
ATOM 751 N N . VAL A 1 96 ? 16.615 4.132 -7.513 1.00 87.12 96 VAL A N 1
ATOM 752 C CA . VAL A 1 96 ? 17.154 3.485 -6.319 1.00 87.12 96 VAL A CA 1
ATOM 753 C C . VAL A 1 96 ? 16.285 3.814 -5.109 1.00 87.12 96 VAL A C 1
ATOM 755 O O . VAL A 1 96 ? 15.534 4.793 -5.106 1.00 87.12 96 VAL A O 1
ATOM 758 N N . THR A 1 97 ? 16.356 2.960 -4.101 1.00 88.38 97 THR A N 1
ATOM 759 C CA . THR A 1 97 ? 15.686 3.137 -2.813 1.00 88.38 97 THR A CA 1
ATOM 760 C C . THR A 1 97 ? 16.351 4.239 -1.993 1.00 88.38 97 THR A C 1
ATOM 762 O O . THR A 1 97 ? 17.492 4.630 -2.244 1.00 88.38 97 THR A O 1
ATOM 765 N N . TRP A 1 98 ? 15.649 4.734 -0.974 1.00 80.25 98 TRP A N 1
ATOM 766 C CA . TRP A 1 98 ? 16.202 5.744 -0.069 1.00 80.25 98 TRP A CA 1
ATOM 767 C C . TRP A 1 98 ? 17.473 5.258 0.654 1.00 80.25 98 TRP A C 1
ATOM 769 O O . TRP A 1 98 ? 18.447 5.998 0.748 1.00 80.25 98 TRP A O 1
ATOM 779 N N . LYS A 1 99 ? 17.517 3.990 1.083 1.00 83.69 99 LYS A N 1
ATOM 780 C CA . LYS A 1 99 ? 18.715 3.393 1.703 1.00 83.69 99 LYS A CA 1
ATOM 781 C C . LYS A 1 99 ? 19.931 3.316 0.789 1.00 83.69 99 LYS A C 1
ATOM 783 O O . LYS A 1 99 ? 21.044 3.195 1.278 1.00 83.69 99 LYS A O 1
ATOM 788 N N . GLU A 1 100 ? 19.741 3.333 -0.524 1.00 80.38 100 GLU A N 1
ATOM 789 C CA . GLU A 1 100 ? 20.858 3.296 -1.471 1.00 80.38 100 GLU A CA 1
ATOM 790 C C . GLU A 1 100 ? 21.502 4.678 -1.672 1.00 80.38 100 GLU A C 1
ATOM 792 O O . GLU A 1 100 ? 22.582 4.763 -2.254 1.00 80.38 100 GLU A O 1
ATOM 797 N N . ILE A 1 101 ? 20.867 5.755 -1.190 1.00 80.69 101 ILE A N 1
ATOM 798 C CA . ILE A 1 101 ? 21.356 7.140 -1.312 1.00 80.69 101 ILE A CA 1
ATOM 799 C C . ILE A 1 101 ? 21.754 7.785 0.027 1.00 80.69 101 ILE A C 1
ATOM 801 O O . ILE A 1 101 ? 22.244 8.916 0.017 1.00 80.69 101 ILE A O 1
ATOM 805 N N . THR A 1 102 ? 21.570 7.087 1.152 1.00 76.19 102 THR A N 1
ATOM 806 C CA . THR A 1 102 ? 21.967 7.511 2.510 1.00 76.19 102 THR A CA 1
ATOM 807 C C . THR A 1 102 ? 22.929 6.521 3.140 1.00 76.19 102 THR A C 1
ATOM 809 O O . THR A 1 102 ? 23.970 6.967 3.665 1.00 76.19 102 THR A O 1
#

Radius of gyration: 21.45 Å; chains: 1; bounding box: 68×26×44 Å